Protein AF-A0A2V7HIW8-F1 (afdb_monomer_lite)

Sequence (69 aa):
MTGLFTLPNVIAGIIVLSLNVYVLSGGADFGGGMWDLLASGPRRDRQRELIAHAIGPIWEANHVWLIFV

Foldseek 3Di:
DPDCPDPVNVVVVVLVVLVVLLCVLVCLLVVLVVQLVVQDDPCNVVSNVVSCVVSVVSVVVSVVSVVVD

pLDDT: mean 94.56, std 7.33, range [49.69, 98.06]

Secondary structure (DSSP, 8-state):
---TT-HHHHHHHHHHHHHHHHHHHHHHHHHHHHHHHH--STTHHHHHHHHHHHHHHHHHHHHHHHHH-

Structure (mmCIF, N/CA/C/O backbone):
data_AF-A0A2V7HIW8-F1
#
_entry.id   AF-A0A2V7HIW8-F1
#
loop_
_atom_site.group_PDB
_atom_site.id
_atom_site.type_symbol
_atom_site.label_atom_id
_atom_site.label_alt_id
_atom_site.label_comp_id
_atom_site.label_asym_id
_atom_site.label_entity_id
_atom_site.label_seq_id
_atom_site.pdbx_PDB_ins_code
_atom_site.Cartn_x
_atom_site.Cartn_y
_atom_site.Cartn_z
_atom_site.occupancy
_atom_site.B_iso_or_equiv
_atom_site.auth_seq_id
_atom_site.auth_comp_id
_atom_site.auth_asym_id
_atom_site.auth_atom_id
_atom_site.pdbx_PDB_model_num
ATOM 1 N N . MET A 1 1 ? 13.528 3.821 -36.971 1.00 49.69 1 MET A N 1
ATOM 2 C CA . MET A 1 1 ? 12.333 3.007 -36.662 1.00 49.69 1 MET A CA 1
ATOM 3 C C . MET A 1 1 ? 11.922 3.317 -35.230 1.00 49.69 1 MET A C 1
ATOM 5 O O . MET A 1 1 ? 12.641 2.943 -34.315 1.00 49.69 1 MET A O 1
ATOM 9 N N . THR A 1 2 ? 10.842 4.070 -35.018 1.00 66.12 2 THR A N 1
ATOM 10 C CA . THR A 1 2 ? 10.290 4.334 -33.678 1.00 66.12 2 THR A CA 1
ATOM 11 C C . THR A 1 2 ? 9.487 3.114 -33.236 1.00 66.12 2 THR A C 1
ATOM 13 O O . THR A 1 2 ? 8.273 3.056 -33.410 1.00 66.12 2 THR A O 1
ATOM 16 N N . GLY A 1 3 ? 10.183 2.080 -32.765 1.00 75.81 3 GLY A N 1
ATOM 17 C CA . GLY A 1 3 ? 9.532 0.911 -32.181 1.00 75.81 3 GLY A CA 1
ATOM 18 C C . GLY A 1 3 ? 8.856 1.282 -30.862 1.00 75.81 3 GLY A C 1
ATOM 19 O O . GLY A 1 3 ? 9.396 2.074 -30.095 1.00 75.81 3 GLY A O 1
ATOM 20 N N . LEU A 1 4 ? 7.691 0.701 -30.576 1.00 80.25 4 LEU A N 1
ATOM 21 C CA . LEU A 1 4 ? 7.022 0.894 -29.285 1.00 80.25 4 LEU A CA 1
ATOM 22 C C . LEU A 1 4 ? 7.917 0.425 -28.116 1.00 80.25 4 LEU A C 1
ATOM 24 O O . LEU A 1 4 ? 7.927 1.044 -27.061 1.00 80.25 4 LEU A O 1
ATOM 28 N N . PHE A 1 5 ? 8.729 -0.613 -28.344 1.00 89.12 5 PHE A N 1
ATOM 29 C CA . PHE A 1 5 ? 9.585 -1.283 -27.357 1.00 89.12 5 PHE A CA 1
ATOM 30 C C . PHE A 1 5 ? 11.034 -0.772 -27.334 1.00 89.12 5 PHE A C 1
ATOM 32 O O . PHE A 1 5 ? 11.983 -1.554 -27.324 1.00 89.12 5 PHE A O 1
ATOM 39 N N . THR A 1 6 ? 11.242 0.542 -27.360 1.00 94.94 6 THR A N 1
ATOM 40 C CA . THR A 1 6 ? 12.568 1.096 -27.044 1.00 94.94 6 THR A CA 1
ATOM 41 C C . THR A 1 6 ? 12.831 1.019 -25.539 1.00 94.94 6 THR A C 1
ATOM 43 O O . THR A 1 6 ? 11.894 0.992 -24.742 1.00 94.94 6 THR A O 1
ATOM 46 N N . LEU A 1 7 ? 14.106 1.026 -25.134 1.00 94.88 7 LEU A N 1
ATOM 47 C CA . LEU A 1 7 ? 14.479 1.001 -23.716 1.00 94.88 7 LEU A CA 1
ATOM 48 C C . LEU A 1 7 ? 13.794 2.119 -22.894 1.00 94.88 7 LEU A C 1
ATOM 50 O O . LEU A 1 7 ? 13.233 1.791 -21.849 1.00 94.88 7 LEU A O 1
ATOM 54 N N . PRO A 1 8 ? 13.730 3.390 -23.356 1.00 95.75 8 PRO A N 1
ATOM 55 C CA . PRO A 1 8 ? 13.008 4.438 -22.631 1.00 95.75 8 PRO A CA 1
ATOM 56 C C . PRO A 1 8 ? 11.515 4.140 -22.462 1.00 95.75 8 PRO A C 1
ATOM 58 O O . PRO A 1 8 ? 10.975 4.338 -21.379 1.00 95.75 8 PRO A O 1
ATOM 61 N N . ASN A 1 9 ? 10.851 3.619 -23.499 1.00 95.69 9 ASN A N 1
ATOM 62 C CA . ASN A 1 9 ? 9.422 3.305 -23.438 1.00 95.69 9 ASN A CA 1
ATOM 63 C C . ASN A 1 9 ? 9.130 2.118 -22.509 1.00 95.69 9 ASN A C 1
ATOM 65 O O . ASN A 1 9 ? 8.127 2.127 -21.801 1.00 95.69 9 ASN A O 1
ATOM 69 N N . VAL A 1 10 ? 10.009 1.111 -22.483 1.00 95.94 10 VAL A N 1
ATOM 70 C CA . VAL A 1 10 ? 9.892 -0.032 -21.565 1.00 95.94 10 VAL A CA 1
ATOM 71 C C . VAL A 1 10 ? 10.065 0.424 -20.117 1.00 95.94 10 VAL A C 1
ATOM 73 O O . VAL A 1 10 ? 9.243 0.076 -19.273 1.00 95.94 10 VAL A O 1
ATOM 76 N N . ILE A 1 11 ? 11.080 1.246 -19.835 1.00 96.50 11 ILE A N 1
ATOM 77 C CA . ILE A 1 11 ? 11.301 1.803 -18.493 1.00 96.50 11 ILE A CA 1
ATOM 78 C C . ILE A 1 11 ? 10.111 2.671 -18.072 1.00 96.50 11 ILE A C 1
ATOM 80 O O . ILE A 1 11 ? 9.604 2.502 -16.967 1.00 96.50 11 ILE A O 1
ATOM 84 N N . ALA A 1 12 ? 9.609 3.537 -18.957 1.00 96.44 12 ALA A N 1
ATOM 85 C CA . ALA A 1 12 ? 8.419 4.340 -18.682 1.00 96.44 12 ALA A CA 1
ATOM 86 C C . ALA A 1 12 ? 7.197 3.463 -18.354 1.00 96.44 12 ALA A C 1
ATOM 88 O O . ALA A 1 12 ? 6.468 3.753 -17.409 1.00 96.44 12 ALA A O 1
ATOM 89 N N . GLY A 1 13 ? 7.002 2.357 -19.081 1.00 96.81 13 GLY A N 1
ATOM 90 C CA . GLY A 1 13 ? 5.947 1.386 -18.791 1.00 96.81 13 GLY A CA 1
ATOM 91 C C . GLY A 1 13 ? 6.095 0.721 -17.419 1.00 96.81 13 GLY A C 1
ATOM 92 O O . GLY A 1 13 ? 5.109 0.596 -16.696 1.00 96.81 13 GLY A O 1
ATOM 93 N N . ILE A 1 14 ? 7.319 0.348 -17.030 1.00 97.12 14 ILE A N 1
ATOM 94 C CA . ILE A 1 14 ? 7.611 -0.227 -15.706 1.00 97.12 14 ILE A CA 1
ATOM 95 C C . ILE A 1 14 ? 7.338 0.796 -14.598 1.00 97.12 14 ILE A C 1
ATOM 97 O O . ILE A 1 14 ? 6.691 0.454 -13.616 1.00 97.12 14 ILE A O 1
ATOM 101 N N . ILE A 1 15 ? 7.760 2.052 -14.770 1.00 97.44 15 ILE A N 1
ATOM 102 C CA . ILE A 1 15 ? 7.495 3.135 -13.809 1.00 97.44 15 ILE A CA 1
ATOM 103 C C . ILE A 1 15 ? 5.987 3.336 -13.631 1.00 97.44 15 ILE A C 1
ATOM 105 O O . ILE A 1 15 ? 5.503 3.382 -12.505 1.00 97.44 15 ILE A O 1
ATOM 109 N N . VAL A 1 16 ? 5.221 3.403 -14.726 1.00 97.81 16 VAL A N 1
ATOM 110 C CA . VAL A 1 16 ? 3.757 3.538 -14.659 1.00 97.81 16 VAL A CA 1
ATOM 111 C C . VAL A 1 16 ? 3.121 2.337 -13.964 1.00 97.81 16 VAL A C 1
ATOM 113 O O . VAL A 1 16 ? 2.222 2.516 -13.143 1.00 97.81 16 VAL A O 1
ATOM 116 N N . LEU A 1 17 ? 3.578 1.117 -14.253 1.00 97.69 17 LEU A N 1
ATOM 117 C CA . LEU A 1 17 ? 3.090 -0.081 -13.576 1.00 97.69 17 LEU A CA 1
ATOM 118 C C . LEU A 1 17 ? 3.366 -0.015 -12.068 1.00 97.69 17 LEU A C 1
ATOM 120 O O . LEU A 1 17 ? 2.441 -0.191 -11.279 1.00 97.69 17 LEU A O 1
ATOM 124 N N . SER A 1 18 ? 4.597 0.303 -11.669 1.00 97.06 18 SER A N 1
ATOM 125 C CA . SER A 1 18 ? 4.980 0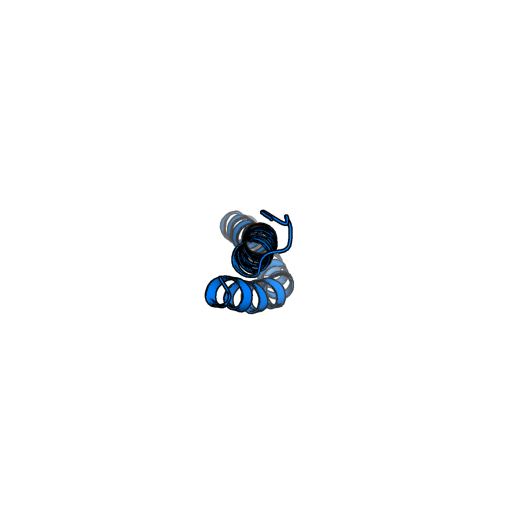.428 -10.260 1.00 97.06 18 SER A CA 1
ATOM 126 C C . SER A 1 18 ? 4.227 1.548 -9.546 1.00 97.06 18 SER A C 1
ATOM 128 O O . SER A 1 18 ? 3.790 1.346 -8.418 1.00 97.06 18 SER A O 1
ATOM 130 N N . LEU A 1 19 ? 3.978 2.683 -10.210 1.00 97.75 19 LEU A N 1
ATOM 131 C CA . LEU A 1 19 ? 3.116 3.751 -9.689 1.00 97.75 19 LEU A CA 1
ATOM 132 C C . LEU A 1 19 ? 1.693 3.264 -9.426 1.00 97.75 19 LEU A C 1
ATOM 134 O O . LEU A 1 19 ? 1.119 3.589 -8.393 1.00 97.75 19 LEU A O 1
ATOM 138 N N . ASN A 1 20 ? 1.112 2.482 -10.340 1.00 97.81 20 ASN A N 1
ATOM 139 C CA . ASN A 1 20 ? -0.225 1.927 -10.131 1.00 97.81 20 ASN A CA 1
ATOM 140 C C . ASN A 1 20 ? -0.241 0.974 -8.935 1.00 97.81 20 ASN A C 1
ATOM 142 O O . ASN A 1 20 ? -1.146 1.057 -8.108 1.00 97.81 20 ASN A O 1
ATOM 146 N N . VAL A 1 21 ? 0.768 0.107 -8.811 1.00 97.06 21 VAL A N 1
ATOM 147 C CA . VAL A 1 21 ? 0.880 -0.786 -7.653 1.00 97.06 21 VAL A CA 1
ATOM 148 C C . VAL A 1 21 ? 1.007 0.025 -6.364 1.00 97.06 21 VAL A C 1
ATOM 150 O O . VAL A 1 21 ? 0.225 -0.214 -5.451 1.00 97.06 21 VAL A O 1
ATOM 153 N N . TYR A 1 22 ? 1.890 1.030 -6.329 1.00 96.94 22 TYR A N 1
ATOM 154 C CA . TYR A 1 22 ? 2.058 1.939 -5.194 1.00 96.94 22 TYR A CA 1
ATOM 155 C C . TYR A 1 22 ? 0.750 2.634 -4.802 1.00 96.94 22 TYR A C 1
ATOM 157 O O . TYR A 1 22 ? 0.380 2.652 -3.633 1.00 96.94 22 TYR A O 1
ATOM 165 N N . VAL A 1 23 ? 0.013 3.192 -5.765 1.00 96.88 23 VAL A N 1
ATOM 166 C CA . VAL A 1 23 ? -1.244 3.900 -5.483 1.00 96.88 23 VAL A CA 1
ATOM 167 C C . VAL A 1 23 ? -2.308 2.944 -4.946 1.00 96.88 23 VAL A C 1
ATOM 169 O O . VAL A 1 23 ? -3.043 3.306 -4.029 1.00 96.88 23 VAL A O 1
ATOM 172 N N . LEU A 1 24 ? 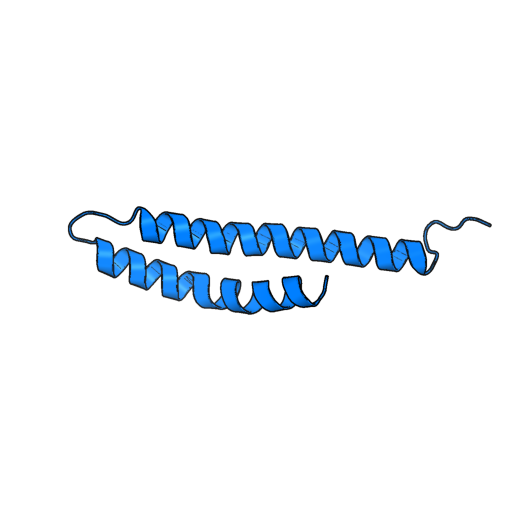-2.390 1.720 -5.473 1.00 96.38 24 LEU A N 1
ATOM 173 C CA . LEU A 1 24 ? -3.356 0.725 -5.011 1.00 96.38 24 LEU A CA 1
ATOM 174 C C . LEU A 1 24 ? -3.007 0.193 -3.613 1.00 96.38 24 LEU A C 1
ATOM 176 O O . LEU A 1 24 ? -3.884 0.151 -2.748 1.00 96.38 24 LEU A O 1
ATOM 180 N N . SER A 1 25 ? -1.745 -0.175 -3.362 1.00 95.12 25 SER A N 1
ATOM 181 C CA . SER A 1 25 ? -1.304 -0.626 -2.034 1.00 95.12 25 SER A CA 1
ATOM 182 C C . SER A 1 25 ? -1.348 0.503 -1.009 1.00 95.12 25 SER A C 1
ATOM 184 O O . SER A 1 25 ? -1.851 0.310 0.094 1.00 95.12 25 SER A O 1
ATOM 186 N N . GLY A 1 26 ? -0.909 1.702 -1.390 1.00 94.94 26 GLY A N 1
ATOM 187 C CA . GLY A 1 26 ? -0.985 2.900 -0.563 1.00 94.94 26 GLY A CA 1
ATOM 188 C C . GLY A 1 26 ? -2.424 3.303 -0.261 1.00 94.94 26 GLY A C 1
ATOM 189 O O . GLY A 1 26 ? -2.731 3.687 0.861 1.00 94.94 26 GLY A O 1
ATOM 190 N N . GLY A 1 27 ? -3.346 3.139 -1.212 1.00 94.94 27 GLY A N 1
ATOM 191 C CA . GLY A 1 27 ? -4.774 3.344 -0.978 1.00 94.94 27 GLY A CA 1
ATOM 192 C C . GLY A 1 27 ? -5.338 2.408 0.095 1.00 94.94 27 GLY A C 1
ATOM 193 O O . GLY A 1 27 ? -6.116 2.851 0.941 1.00 94.94 27 GLY A O 1
ATOM 194 N N . ALA A 1 28 ? -4.921 1.139 0.107 1.00 93.88 28 ALA A N 1
ATOM 195 C CA . ALA A 1 28 ? -5.297 0.194 1.158 1.00 93.88 28 ALA A CA 1
ATOM 196 C C . ALA A 1 28 ? -4.681 0.562 2.521 1.00 93.88 28 ALA A C 1
ATOM 198 O O . ALA A 1 28 ? -5.384 0.516 3.529 1.00 93.88 28 ALA A O 1
ATOM 199 N N . ASP A 1 29 ? -3.415 0.985 2.544 1.00 95.94 29 ASP A N 1
ATOM 200 C CA . ASP A 1 29 ? -2.697 1.431 3.746 1.00 95.94 29 ASP A CA 1
ATOM 201 C C . ASP A 1 29 ? -3.349 2.675 4.386 1.00 95.94 29 ASP A C 1
ATOM 203 O O . ASP A 1 29 ? -3.835 2.636 5.520 1.00 95.94 29 ASP A O 1
ATOM 207 N N . PHE A 1 30 ? -3.504 3.758 3.615 1.00 95.19 30 PHE A N 1
ATOM 208 C CA . PHE A 1 30 ? -4.179 4.977 4.075 1.00 95.19 30 PHE A CA 1
ATOM 209 C C . PHE A 1 30 ? -5.658 4.744 4.395 1.00 95.19 30 PHE A C 1
ATOM 211 O O . PHE A 1 30 ? -6.191 5.338 5.335 1.00 95.19 30 PHE A O 1
ATOM 218 N N . GLY A 1 31 ? -6.324 3.863 3.644 1.00 96.00 31 GLY A N 1
ATOM 219 C CA . GLY A 1 31 ? -7.676 3.407 3.945 1.00 96.00 31 GLY A CA 1
ATOM 220 C C . GLY A 1 31 ? -7.747 2.759 5.326 1.00 96.00 31 GLY A C 1
ATOM 221 O O . GLY A 1 31 ? -8.570 3.161 6.143 1.00 96.00 31 GLY A O 1
ATOM 222 N N . GLY A 1 32 ? -6.837 1.834 5.633 1.00 95.62 32 GLY A N 1
ATOM 223 C CA . GLY A 1 32 ? -6.686 1.252 6.965 1.00 95.62 32 GLY A CA 1
ATOM 224 C C . GLY A 1 32 ? -6.495 2.307 8.055 1.00 95.62 32 GLY A C 1
ATOM 225 O O . GLY A 1 32 ? -7.226 2.310 9.044 1.00 95.62 32 GLY A O 1
ATOM 226 N N . GLY A 1 33 ? -5.598 3.271 7.833 1.00 95.69 33 GLY A N 1
ATOM 227 C CA . GLY A 1 33 ? -5.396 4.402 8.744 1.00 95.69 33 GLY A CA 1
ATOM 228 C C . GLY A 1 33 ? -6.670 5.221 8.991 1.00 95.69 33 GLY A C 1
ATOM 229 O O . GLY A 1 33 ? -6.966 5.580 10.129 1.00 95.69 33 GLY A O 1
ATOM 230 N N . MET A 1 34 ? -7.484 5.462 7.958 1.00 97.94 34 MET A N 1
ATOM 231 C CA . MET A 1 34 ? -8.777 6.139 8.111 1.00 97.94 34 MET A CA 1
ATOM 232 C C . MET A 1 34 ? -9.737 5.339 9.001 1.00 97.94 34 MET A C 1
ATOM 234 O O . MET A 1 34 ? -10.404 5.905 9.866 1.00 97.94 34 MET A O 1
ATOM 238 N N . TRP A 1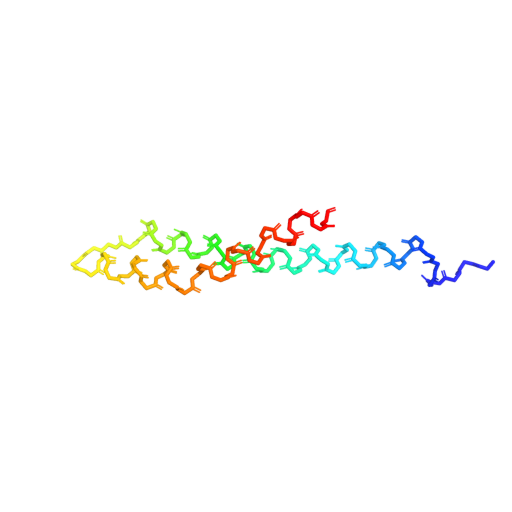 35 ? -9.794 4.018 8.825 1.00 96.50 35 TRP A N 1
ATOM 239 C CA . TRP A 1 35 ? -10.634 3.151 9.654 1.00 96.50 35 TRP A CA 1
ATOM 240 C C . TRP A 1 35 ? -10.152 3.112 11.112 1.00 96.50 35 TRP A C 1
ATOM 242 O O . TRP A 1 35 ? -10.983 3.077 12.019 1.00 96.50 35 TRP A O 1
ATOM 252 N N . ASP A 1 36 ? -8.840 3.179 11.357 1.00 96.75 36 ASP A N 1
ATOM 253 C CA . ASP A 1 36 ? -8.269 3.275 12.707 1.00 96.75 36 ASP A CA 1
ATOM 254 C C . ASP A 1 36 ? -8.660 4.593 13.402 1.00 96.75 36 ASP A C 1
ATOM 256 O O . ASP A 1 36 ? -9.113 4.606 14.558 1.00 96.75 36 ASP A O 1
ATOM 260 N N . LEU A 1 37 ? -8.559 5.708 12.669 1.00 96.88 37 LEU A N 1
ATOM 261 C CA . LEU A 1 37 ? -8.940 7.038 13.148 1.00 96.88 37 LEU A CA 1
ATOM 262 C C . LEU A 1 37 ? -10.430 7.115 13.492 1.00 96.88 37 LEU A C 1
ATOM 264 O O . LEU A 1 37 ? -10.788 7.691 14.520 1.00 96.88 37 LEU A O 1
ATOM 268 N N . LEU A 1 38 ? -11.282 6.504 12.665 1.00 97.75 38 LEU A N 1
ATOM 269 C CA . LEU A 1 38 ? -12.737 6.494 12.838 1.00 97.75 38 LEU A CA 1
ATOM 270 C C . LEU A 1 38 ? -13.241 5.408 13.806 1.00 97.75 38 LEU A C 1
ATOM 272 O O . LEU A 1 38 ? -14.426 5.406 14.157 1.00 97.75 38 LEU A O 1
ATOM 276 N N . ALA A 1 39 ? -12.373 4.503 14.268 1.00 97.06 39 ALA A N 1
ATOM 277 C CA . ALA A 1 39 ? -12.736 3.487 15.249 1.00 97.06 39 ALA A CA 1
ATOM 278 C C . ALA A 1 39 ? -13.271 4.143 16.535 1.00 97.06 39 ALA A C 1
ATOM 280 O O . ALA A 1 39 ? -12.615 4.983 17.161 1.00 97.06 39 ALA A O 1
ATOM 281 N N . SER A 1 40 ? -14.477 3.747 16.944 1.00 96.62 40 SER A N 1
ATOM 282 C CA . SER A 1 40 ? -15.218 4.374 18.042 1.00 96.62 40 SER A CA 1
ATOM 283 C C . SER A 1 40 ? -16.096 3.370 18.800 1.00 96.62 40 SER A C 1
ATOM 285 O O . SER A 1 40 ? -16.314 2.237 18.368 1.00 96.62 40 SER A O 1
ATOM 287 N N . GLY A 1 41 ? -16.582 3.779 19.975 1.00 97.12 41 GLY A N 1
ATOM 288 C CA . GLY A 1 41 ? -17.419 2.947 20.839 1.00 97.12 41 GLY A CA 1
ATOM 289 C C . GLY A 1 41 ? -16.655 1.853 21.606 1.00 97.12 41 GLY A C 1
ATOM 290 O O . GLY A 1 41 ? -15.423 1.835 21.619 1.00 97.12 41 GLY A O 1
ATOM 291 N N . PRO A 1 42 ? -17.372 0.910 22.249 1.00 97.50 42 PRO A N 1
ATOM 292 C CA . PRO A 1 42 ? -16.785 -0.048 23.197 1.00 97.50 42 PRO A CA 1
ATOM 293 C C . PRO A 1 42 ? -15.788 -1.049 22.595 1.00 97.50 42 PRO A C 1
ATOM 295 O O . PRO A 1 42 ? -15.089 -1.737 23.331 1.00 97.50 42 PRO A O 1
ATOM 298 N N . ARG A 1 43 ? -15.748 -1.180 21.262 1.00 96.69 43 ARG A N 1
ATOM 299 C CA . ARG A 1 43 ? -14.888 -2.136 20.539 1.00 96.69 43 ARG A CA 1
ATOM 300 C C . ARG A 1 43 ? -13.720 -1.470 19.813 1.00 96.69 43 ARG A C 1
ATOM 302 O O . ARG A 1 43 ? -13.010 -2.169 19.094 1.00 96.69 43 ARG A O 1
ATOM 309 N N . ARG A 1 44 ? -13.534 -0.158 19.993 1.00 97.25 44 ARG A N 1
ATOM 310 C CA . ARG A 1 44 ? -12.522 0.648 19.301 1.00 97.25 44 ARG A CA 1
ATOM 311 C C . ARG A 1 44 ? -11.152 -0.016 19.313 1.00 97.25 44 ARG A C 1
ATOM 313 O O . ARG A 1 44 ? -10.605 -0.270 18.251 1.00 97.25 44 ARG A O 1
ATOM 320 N N . ASP A 1 45 ? -10.630 -0.352 20.486 1.00 97.88 45 ASP A N 1
ATOM 321 C CA . ASP A 1 45 ? -9.244 -0.821 20.594 1.00 97.88 45 ASP A CA 1
ATOM 322 C C . ASP A 1 45 ? -9.039 -2.161 19.870 1.00 97.88 45 ASP A C 1
ATOM 324 O O . ASP A 1 45 ? -8.073 -2.329 19.134 1.00 97.88 45 ASP A O 1
ATOM 328 N N . ARG A 1 46 ? -10.033 -3.058 19.927 1.00 97.75 46 ARG A N 1
ATOM 329 C CA . ARG A 1 46 ? -10.017 -4.313 19.161 1.00 97.75 46 ARG A CA 1
ATOM 330 C C . ARG A 1 46 ? -10.101 -4.095 17.646 1.00 97.75 46 ARG A C 1
ATOM 332 O O . ARG A 1 46 ? -9.545 -4.885 16.888 1.00 97.75 46 ARG A O 1
ATOM 339 N N . GLN A 1 47 ? -10.834 -3.078 17.188 1.00 97.50 47 GLN A N 1
ATOM 340 C CA . GLN A 1 47 ? -10.873 -2.722 15.764 1.00 97.50 47 GLN A CA 1
ATOM 341 C C . GLN A 1 47 ? -9.513 -2.199 15.306 1.00 97.50 47 GLN A C 1
ATOM 343 O O . GLN A 1 47 ? -9.027 -2.631 14.267 1.00 97.50 47 GLN A O 1
ATOM 348 N N . ARG A 1 48 ? -8.885 -1.334 16.105 1.00 97.69 48 ARG A N 1
ATOM 349 C CA . ARG A 1 48 ? -7.553 -0.784 15.831 1.00 97.69 48 ARG A CA 1
ATOM 350 C C . ARG A 1 48 ? -6.480 -1.862 15.761 1.00 97.69 48 ARG A C 1
ATOM 352 O O . ARG A 1 48 ? -5.728 -1.908 14.796 1.00 97.69 48 ARG A O 1
ATOM 359 N N . GLU A 1 49 ? -6.471 -2.789 16.718 1.00 98.06 49 GLU A N 1
ATOM 360 C CA . GLU A 1 49 ? -5.567 -3.946 16.691 1.00 98.06 49 GLU A CA 1
ATOM 361 C C . GLU A 1 49 ? -5.759 -4.799 15.433 1.00 9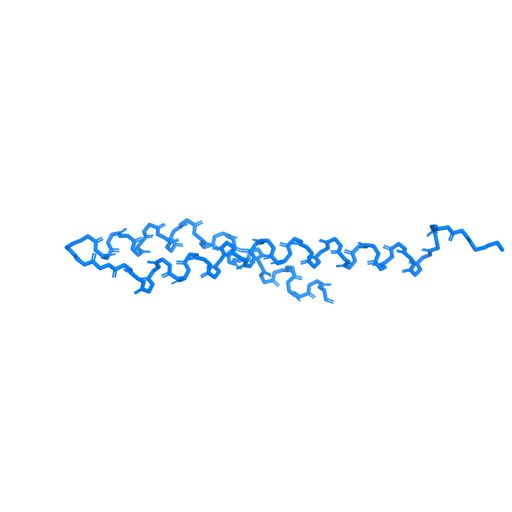8.06 49 GLU A C 1
ATOM 363 O O . GLU A 1 49 ? -4.783 -5.184 14.790 1.00 98.06 49 GLU A O 1
ATOM 368 N N . LEU A 1 50 ? -7.012 -5.068 15.049 1.00 97.38 50 LEU A N 1
ATOM 369 C CA . LEU A 1 50 ? -7.314 -5.827 13.836 1.00 97.38 50 LEU A CA 1
ATOM 370 C C . LEU A 1 50 ? -6.821 -5.103 12.576 1.00 97.38 50 LEU A C 1
ATOM 372 O O . LEU A 1 50 ? -6.239 -5.739 11.701 1.00 97.38 50 LEU A O 1
ATOM 376 N N . ILE A 1 51 ? -7.051 -3.791 12.486 1.00 97.38 51 ILE A N 1
ATOM 377 C CA . ILE A 1 51 ? -6.620 -2.965 11.355 1.00 97.38 51 ILE A CA 1
ATOM 378 C C . ILE A 1 51 ? -5.094 -2.950 11.269 1.00 97.38 51 ILE A C 1
ATOM 380 O O . ILE A 1 51 ? -4.552 -3.255 10.211 1.00 97.38 51 ILE A O 1
ATOM 384 N N . ALA A 1 52 ? -4.399 -2.672 12.375 1.00 96.69 52 ALA A N 1
ATOM 385 C CA . ALA A 1 52 ? -2.939 -2.653 12.419 1.00 96.69 52 ALA A CA 1
ATOM 386 C C . ALA A 1 52 ? -2.338 -4.007 12.007 1.00 96.69 52 ALA A C 1
ATOM 388 O O . ALA A 1 52 ? -1.408 -4.052 11.204 1.00 96.69 52 ALA A O 1
ATOM 389 N N . HIS A 1 53 ? -2.905 -5.115 12.496 1.00 97.38 53 HIS A N 1
ATOM 390 C CA . HIS A 1 53 ? -2.450 -6.455 12.129 1.00 97.38 53 HIS A CA 1
ATOM 391 C C . HIS A 1 53 ? -2.685 -6.775 10.646 1.00 97.38 53 HIS A C 1
ATOM 393 O O . HIS A 1 53 ? -1.822 -7.366 10.000 1.00 97.38 53 HIS A O 1
ATOM 399 N N . ALA A 1 54 ? -3.835 -6.378 10.096 1.00 96.19 54 ALA A N 1
ATOM 400 C CA . ALA A 1 54 ? -4.171 -6.631 8.698 1.00 96.19 54 ALA A CA 1
ATOM 401 C C . ALA A 1 54 ? -3.360 -5.763 7.719 1.00 96.19 54 ALA A C 1
ATOM 403 O O . ALA A 1 54 ? -2.999 -6.235 6.643 1.00 96.19 54 ALA A O 1
ATOM 404 N N . ILE A 1 55 ? -3.082 -4.506 8.078 1.00 96.75 55 ILE A N 1
ATOM 405 C CA . ILE A 1 55 ? -2.433 -3.525 7.197 1.00 96.75 55 ILE A CA 1
ATOM 406 C C . ILE A 1 55 ? -0.908 -3.572 7.278 1.00 96.75 55 ILE A C 1
ATOM 408 O O . ILE A 1 55 ? -0.265 -3.260 6.281 1.00 96.75 55 ILE A O 1
ATOM 412 N N . GLY A 1 56 ? -0.322 -4.020 8.394 1.00 96.00 56 GLY A N 1
ATOM 413 C CA . GLY A 1 56 ? 1.135 -4.084 8.583 1.00 96.00 56 GLY A CA 1
ATOM 414 C C . GLY A 1 56 ? 1.920 -4.615 7.369 1.00 96.00 56 GLY A C 1
ATOM 415 O O . GLY A 1 56 ? 2.805 -3.913 6.882 1.00 96.00 56 GLY A O 1
ATOM 416 N N . PRO A 1 57 ? 1.560 -5.778 6.787 1.00 96.12 57 PRO A N 1
ATOM 417 C CA . PRO A 1 57 ? 2.247 -6.301 5.603 1.00 96.12 57 PRO A CA 1
ATOM 418 C C . PRO A 1 57 ? 2.125 -5.410 4.356 1.00 96.12 57 PRO A C 1
ATOM 420 O O . PRO A 1 57 ? 3.066 -5.309 3.569 1.00 96.12 57 PRO A O 1
ATOM 423 N N . ILE A 1 58 ? 0.970 -4.761 4.160 1.00 96.12 58 ILE A N 1
ATOM 424 C CA . ILE A 1 58 ? 0.748 -3.839 3.035 1.00 96.12 58 ILE A CA 1
ATOM 425 C C . ILE A 1 58 ? 1.577 -2.572 3.232 1.00 96.12 58 ILE A C 1
ATOM 427 O O . ILE A 1 58 ? 2.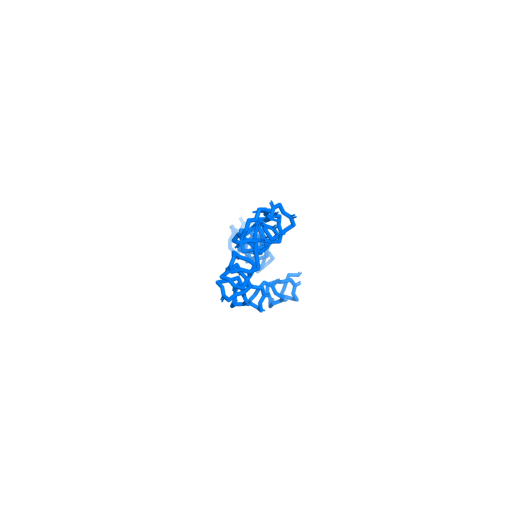210 -2.121 2.281 1.00 96.12 58 ILE A O 1
ATOM 431 N N . TRP A 1 59 ? 1.613 -2.034 4.452 1.00 95.31 59 TRP A N 1
ATOM 432 C CA . TRP A 1 59 ? 2.415 -0.865 4.807 1.00 95.31 59 TRP A CA 1
ATOM 433 C C . TRP A 1 59 ? 3.900 -1.106 4.510 1.00 95.31 59 TRP A C 1
ATOM 435 O O . TRP A 1 59 ? 4.522 -0.312 3.804 1.00 95.31 59 TRP A O 1
ATOM 445 N N . GLU A 1 60 ? 4.463 -2.237 4.948 1.00 95.94 60 GLU A N 1
ATOM 446 C CA . GLU A 1 60 ? 5.868 -2.584 4.681 1.00 95.94 60 GLU A CA 1
ATOM 447 C C . GLU A 1 60 ? 6.157 -2.695 3.175 1.00 95.94 60 GLU A C 1
ATOM 449 O O . GLU A 1 60 ? 7.124 -2.112 2.679 1.00 95.94 60 GLU A O 1
ATOM 454 N N . ALA A 1 61 ? 5.286 -3.375 2.421 1.00 95.50 61 ALA A N 1
ATOM 455 C CA . ALA A 1 61 ? 5.428 -3.504 0.972 1.00 95.50 61 ALA A CA 1
ATOM 456 C C . ALA A 1 61 ? 5.291 -2.157 0.240 1.00 95.50 61 ALA A C 1
ATOM 458 O O . ALA A 1 61 ? 5.972 -1.918 -0.757 1.00 95.50 61 ALA A O 1
ATOM 459 N N . ASN A 1 62 ? 4.443 -1.254 0.735 1.00 96.19 62 ASN A N 1
ATOM 460 C CA . ASN A 1 62 ? 4.199 0.044 0.113 1.00 96.19 62 ASN A CA 1
ATOM 461 C C . ASN A 1 62 ? 5.456 0.932 0.098 1.00 96.19 62 ASN A C 1
ATOM 463 O O . ASN A 1 62 ? 5.702 1.634 -0.883 1.00 96.19 62 ASN A O 1
ATOM 467 N N . HIS A 1 63 ? 6.297 0.847 1.135 1.00 94.75 63 HIS A N 1
ATOM 468 C CA . HIS A 1 63 ? 7.581 1.558 1.179 1.00 94.75 63 HIS A CA 1
ATOM 469 C C . HIS A 1 63 ? 8.539 1.088 0.083 1.00 94.75 63 HIS A C 1
ATOM 471 O O . HIS A 1 63 ? 9.268 1.899 -0.484 1.00 94.75 63 HIS A O 1
ATOM 477 N N . VAL A 1 64 ? 8.515 -0.203 -0.255 1.00 95.88 64 VAL A N 1
ATOM 478 C CA . VAL A 1 64 ? 9.338 -0.747 -1.343 1.00 95.88 64 VAL A CA 1
ATOM 479 C C . VAL A 1 64 ? 8.923 -0.137 -2.679 1.00 95.88 64 VAL A C 1
ATOM 481 O O . VAL A 1 64 ? 9.785 0.301 -3.437 1.00 95.88 64 VAL A O 1
ATOM 484 N N . TRP A 1 65 ? 7.617 -0.045 -2.948 1.00 94.88 65 TRP A N 1
ATOM 485 C CA . TRP A 1 65 ? 7.114 0.582 -4.174 1.00 94.88 65 TRP A CA 1
ATOM 486 C C . TRP A 1 65 ? 7.440 2.073 -4.248 1.00 94.88 65 TRP A C 1
ATOM 488 O O . TRP A 1 65 ? 7.811 2.547 -5.318 1.00 94.88 65 TRP A O 1
ATOM 498 N N . LEU A 1 66 ? 7.363 2.787 -3.119 1.00 92.00 66 LEU A N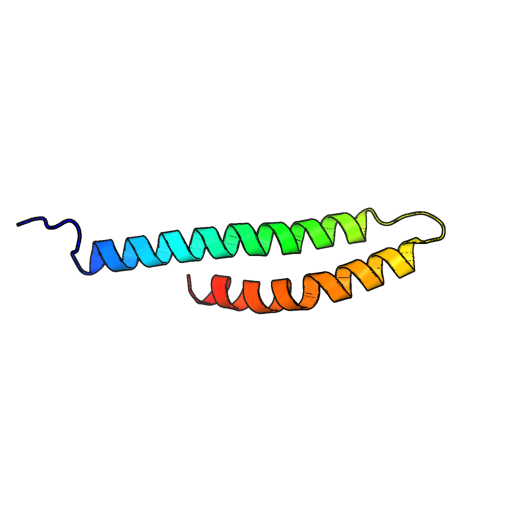 1
ATOM 499 C CA . LEU A 1 66 ? 7.738 4.200 -3.030 1.00 92.00 66 LEU A CA 1
ATOM 500 C C . LEU A 1 66 ? 9.222 4.439 -3.336 1.00 92.00 66 LEU A C 1
ATOM 502 O O . LEU A 1 66 ? 9.553 5.439 -3.953 1.00 92.00 66 LEU A O 1
ATOM 506 N N . ILE A 1 67 ? 10.111 3.555 -2.878 1.00 95.31 67 ILE A N 1
ATOM 507 C CA . ILE A 1 67 ? 11.556 3.665 -3.134 1.00 95.31 67 ILE A CA 1
ATOM 508 C C . ILE A 1 67 ? 11.892 3.263 -4.573 1.00 95.31 67 ILE A C 1
ATOM 510 O O . ILE A 1 67 ? 12.848 3.771 -5.153 1.00 95.31 67 ILE A O 1
ATOM 514 N N . PHE A 1 68 ? 11.152 2.298 -5.120 1.00 94.94 68 PHE A N 1
ATOM 515 C CA . PHE A 1 68 ? 11.391 1.786 -6.463 1.00 94.94 68 PHE A CA 1
ATOM 516 C C . PHE A 1 68 ? 11.122 2.833 -7.551 1.00 94.94 68 PHE A C 1
ATOM 518 O O . PHE A 1 68 ? 11.809 2.827 -8.573 1.00 94.94 68 PHE A O 1
ATOM 525 N N . VAL A 1 69 ? 10.093 3.662 -7.360 1.00 91.75 69 VAL A N 1
ATOM 526 C CA . VAL A 1 69 ? 9.656 4.678 -8.325 1.00 91.75 69 VAL A CA 1
ATOM 527 C C . VAL A 1 69 ? 10.419 5.990 -8.168 1.00 91.75 69 VAL A C 1
ATOM 529 O O . VAL A 1 69 ? 10.769 6.566 -9.224 1.00 91.75 69 VAL A O 1
#

Radius of gyration: 17.69 Å; chains: 1; bounding box: 32×14×60 Å